Protein AF-A0A0K8PZY9-F1 (afdb_monomer)

Radius of gyration: 30.55 Å; Cα contacts (8 Å, |Δi|>4): 32; chains: 1; bounding box: 56×66×66 Å

pLDDT: mean 89.59, std 11.14, range [45.78, 97.62]

Solvent-accessible surface area (backbone atoms only — not comparable to full-atom values): 7526 Å² total; per-residue (Å²): 130,62,70,68,59,56,51,51,53,52,51,53,52,51,50,53,52,50,52,50,51,52,53,52,52,51,49,52,53,48,53,55,46,71,69,32,65,68,57,47,51,51,53,51,49,52,51,53,52,50,52,51,47,53,52,51,49,53,52,47,67,68,31,66,70,52,44,52,52,51,49,53,50,50,52,52,50,52,53,49,52,52,50,51,52,54,48,49,53,51,52,52,51,47,30,71,77,68,69,52,50,66,46,70,46,100,85,70,49,81,40,78,59,82,90,81,88,78,91,76,81,83,86,78,79,74,87,129

Secondary structure (DSSP, 8-state):
--HHHHHHHHHHHHHHHHHHHHHHHHHHHHHHHHH-HHHHHHHHHHHHHHHHHHHHHHHHHH-HHHHHHHHHHHHHHHHHHHHHHHHHHHHHHHHHHH---EEE-TTS-EEE----------TT----

Structure (mmCIF, N/CA/C/O backbone):
data_AF-A0A0K8PZY9-F1
#
_entry.id   AF-A0A0K8PZY9-F1
#
loop_
_atom_site.group_PDB
_atom_site.id
_atom_site.type_symbol
_atom_site.label_atom_id
_atom_site.label_alt_id
_atom_site.label_comp_id
_atom_site.label_asym_id
_atom_site.label_entity_id
_atom_site.label_seq_id
_atom_site.pdbx_PDB_ins_code
_atom_site.Cartn_x
_atom_site.Cartn_y
_atom_site.Cartn_z
_atom_site.occupancy
_atom_site.B_iso_or_equiv
_atom_site.auth_seq_id
_atom_site.auth_comp_id
_atom_site.auth_asym_id
_atom_site.auth_atom_id
_atom_site.pdbx_PDB_model_num
ATOM 1 N N . MET A 1 1 ? 7.486 42.713 -31.607 1.00 55.56 1 MET A N 1
ATOM 2 C CA . MET A 1 1 ? 7.198 41.446 -30.904 1.00 55.56 1 MET A CA 1
ATOM 3 C C . MET A 1 1 ? 7.932 41.495 -29.582 1.00 55.56 1 MET A C 1
ATOM 5 O O . MET A 1 1 ? 9.082 41.918 -29.587 1.00 55.56 1 MET A O 1
ATOM 9 N N . ASP A 1 2 ? 7.255 41.178 -28.481 1.00 73.56 2 ASP A N 1
ATOM 10 C CA . ASP A 1 2 ? 7.821 41.275 -27.133 1.00 73.56 2 ASP A CA 1
ATOM 11 C C . ASP A 1 2 ? 8.970 40.262 -26.959 1.00 73.56 2 ASP A C 1
ATOM 13 O O . ASP A 1 2 ? 8.864 39.112 -27.399 1.00 73.56 2 ASP A O 1
ATOM 17 N N . SER A 1 3 ? 10.096 40.687 -26.382 1.00 79.12 3 SER A N 1
ATOM 18 C CA . SER A 1 3 ? 11.314 39.864 -26.272 1.00 79.12 3 SER A CA 1
ATOM 19 C C . SER A 1 3 ? 11.088 38.622 -25.404 1.00 79.12 3 SER A C 1
ATOM 21 O O . SER A 1 3 ? 11.673 37.567 -25.653 1.00 79.12 3 SER A O 1
ATOM 23 N N . SER A 1 4 ? 10.164 38.730 -24.448 1.00 81.62 4 SER A N 1
ATOM 24 C CA . SER A 1 4 ? 9.668 37.646 -23.599 1.00 81.62 4 SER A CA 1
ATOM 25 C C . SER A 1 4 ? 8.973 36.541 -24.410 1.00 81.62 4 SER A C 1
ATOM 27 O O . SER A 1 4 ? 9.221 35.353 -24.198 1.00 81.62 4 SER A O 1
ATOM 29 N N . GLN A 1 5 ? 8.158 36.917 -25.399 1.00 86.00 5 GLN A N 1
ATOM 30 C CA . GLN A 1 5 ? 7.413 35.991 -26.248 1.00 86.00 5 GLN A CA 1
ATOM 31 C C . GLN A 1 5 ? 8.339 35.240 -27.214 1.00 86.00 5 GLN A C 1
ATOM 33 O O . GLN A 1 5 ? 8.186 34.033 -27.402 1.00 86.00 5 GLN A O 1
ATOM 38 N N . ALA A 1 6 ? 9.335 35.926 -27.781 1.00 88.81 6 ALA A N 1
ATOM 39 C CA . ALA A 1 6 ? 10.350 35.295 -28.626 1.00 88.81 6 ALA A CA 1
ATOM 40 C C . ALA A 1 6 ? 11.227 34.307 -27.831 1.00 88.81 6 ALA A C 1
ATOM 42 O O . ALA A 1 6 ? 11.527 33.212 -28.311 1.00 88.81 6 ALA A O 1
ATOM 43 N N . ALA A 1 7 ? 11.588 34.657 -26.590 1.00 89.88 7 ALA A N 1
ATOM 44 C CA . ALA A 1 7 ? 12.310 33.759 -25.692 1.00 89.88 7 ALA A CA 1
ATOM 45 C C . ALA A 1 7 ? 11.482 32.510 -25.343 1.00 89.88 7 ALA A C 1
ATOM 47 O O . ALA A 1 7 ? 11.990 31.394 -25.440 1.00 89.88 7 ALA A O 1
ATOM 48 N N . ALA A 1 8 ? 10.195 32.676 -25.019 1.00 90.50 8 ALA A N 1
ATOM 49 C CA . ALA A 1 8 ? 9.299 31.558 -24.727 1.00 90.50 8 ALA A CA 1
ATOM 50 C C . ALA A 1 8 ? 9.147 30.598 -25.920 1.00 90.50 8 ALA A C 1
ATOM 52 O O . ALA A 1 8 ? 9.216 29.383 -25.746 1.00 90.50 8 ALA A O 1
ATOM 53 N N . GLN A 1 9 ? 9.001 31.123 -27.141 1.00 91.94 9 GLN A N 1
ATOM 54 C CA . GLN A 1 9 ? 8.908 30.300 -28.353 1.00 91.94 9 GLN A CA 1
ATOM 55 C C . GLN A 1 9 ? 10.185 29.494 -28.614 1.00 91.94 9 GLN A C 1
ATOM 57 O O . GLN A 1 9 ? 10.104 28.319 -28.969 1.00 91.94 9 GLN A O 1
ATOM 62 N N . ARG A 1 10 ? 11.361 30.092 -28.386 1.00 93.31 10 ARG A N 1
ATOM 63 C CA . ARG A 1 10 ? 12.646 29.392 -28.505 1.00 93.31 10 ARG A CA 1
ATOM 64 C C . ARG A 1 10 ? 12.761 28.245 -27.500 1.00 93.31 10 ARG A C 1
ATOM 66 O O . ARG A 1 10 ? 13.123 27.139 -27.888 1.00 93.31 10 ARG A O 1
ATOM 73 N N . VAL A 1 11 ? 12.412 28.494 -26.238 1.00 94.75 11 VAL A N 1
ATOM 74 C CA . VAL A 1 11 ? 12.455 27.467 -25.184 1.00 94.75 11 VAL A CA 1
ATOM 75 C C . VAL A 1 11 ? 11.454 26.343 -25.464 1.00 94.75 11 VAL A C 1
ATOM 77 O O . VAL A 1 11 ? 11.780 25.177 -25.270 1.00 94.75 11 VAL A O 1
ATOM 80 N N . LEU A 1 12 ? 10.256 26.655 -25.968 1.00 95.38 12 LEU A N 1
ATOM 81 C CA . LEU A 1 12 ? 9.275 25.634 -26.355 1.00 95.38 12 LEU A CA 1
ATOM 82 C C . LEU A 1 12 ? 9.781 24.734 -27.490 1.00 95.38 12 LEU A C 1
ATOM 84 O O . LEU A 1 12 ? 9.562 23.523 -27.445 1.00 95.38 12 LEU A O 1
ATOM 88 N N . ALA A 1 13 ? 10.476 25.301 -28.478 1.00 94.38 13 ALA A N 1
ATOM 89 C CA . ALA A 1 13 ? 11.091 24.524 -29.552 1.00 94.38 13 ALA A CA 1
ATOM 90 C C . ALA A 1 13 ? 12.205 23.604 -29.021 1.00 94.38 13 ALA A C 1
ATOM 92 O O . ALA A 1 13 ? 12.246 22.423 -29.362 1.00 94.38 13 ALA A O 1
ATOM 93 N N . GLU A 1 14 ? 13.050 24.117 -28.127 1.00 95.50 14 GLU A N 1
ATOM 94 C CA . GLU A 1 14 ? 14.120 23.341 -27.494 1.00 95.50 14 GLU A CA 1
ATOM 95 C C . GLU A 1 14 ? 13.565 22.212 -26.611 1.00 95.50 14 GLU A C 1
ATOM 97 O O . GLU A 1 14 ? 14.038 21.079 -26.679 1.00 95.50 14 GLU A O 1
ATOM 102 N N . LEU A 1 15 ? 12.493 22.465 -25.852 1.00 95.56 15 LEU A N 1
ATOM 103 C CA . LEU A 1 15 ? 11.796 21.430 -25.084 1.00 95.56 15 LEU A CA 1
ATOM 104 C C . LEU A 1 15 ? 11.214 20.336 -25.983 1.00 95.56 15 LEU A C 1
ATOM 106 O O . LEU A 1 15 ? 11.290 19.156 -25.636 1.00 95.56 15 LEU A O 1
ATOM 110 N N . ALA A 1 16 ? 10.628 20.698 -27.126 1.00 96.06 16 ALA A N 1
ATOM 111 C CA . ALA A 1 16 ? 10.112 19.720 -28.080 1.00 96.06 16 ALA A CA 1
ATOM 112 C C . ALA A 1 16 ? 11.238 18.831 -28.635 1.00 96.06 16 ALA A C 1
ATOM 114 O O . ALA A 1 16 ? 11.086 17.609 -28.690 1.00 96.06 16 ALA A O 1
ATOM 115 N N . GLU A 1 17 ? 12.384 19.425 -28.970 1.00 96.62 17 GLU A N 1
ATOM 116 C CA . GLU A 1 17 ? 13.562 18.702 -29.451 1.00 96.62 17 GLU A CA 1
ATOM 117 C C . GLU A 1 17 ? 14.150 17.776 -28.375 1.00 96.62 17 GLU A C 1
ATOM 119 O O . GLU A 1 17 ? 14.413 16.600 -28.635 1.00 96.62 17 GLU A O 1
ATOM 124 N N . VAL A 1 18 ? 14.307 18.266 -27.143 1.00 97.56 18 VAL A N 1
ATOM 125 C CA . VAL A 1 18 ? 14.799 17.457 -26.019 1.00 97.56 18 VAL A CA 1
ATOM 126 C C . VAL A 1 18 ? 13.847 16.298 -25.726 1.00 97.56 18 VAL A C 1
ATOM 128 O O . VAL A 1 18 ? 14.300 15.172 -25.531 1.00 97.56 18 VAL A O 1
ATOM 131 N N . ASN A 1 19 ? 12.532 16.521 -25.762 1.00 97.12 19 ASN A N 1
ATOM 132 C CA . ASN A 1 19 ? 11.551 15.452 -25.576 1.00 97.12 19 ASN A CA 1
ATOM 133 C C . ASN A 1 19 ? 11.628 14.382 -26.676 1.00 97.12 19 ASN A C 1
ATOM 135 O O . ASN A 1 19 ? 11.503 13.191 -26.376 1.00 97.12 19 ASN A O 1
ATOM 139 N N . ALA A 1 20 ? 11.871 14.778 -27.929 1.00 97.38 20 ALA A N 1
ATOM 140 C CA . ALA A 1 20 ? 12.101 13.834 -29.020 1.00 97.38 20 ALA A CA 1
ATOM 141 C C . ALA A 1 20 ? 13.364 12.992 -28.767 1.00 97.38 20 ALA A C 1
ATOM 143 O O . ALA A 1 20 ? 13.291 11.763 -28.789 1.00 97.38 20 ALA A O 1
ATOM 144 N N . LYS A 1 21 ? 14.479 13.633 -28.392 1.00 97.31 21 LYS A N 1
ATOM 145 C CA . LYS A 1 21 ? 15.737 12.946 -28.049 1.00 97.31 21 LYS A CA 1
ATOM 146 C C . LYS A 1 21 ? 15.588 12.003 -26.855 1.00 97.31 21 LYS A C 1
ATOM 148 O O . LYS A 1 21 ? 16.119 10.898 -26.879 1.00 97.31 21 LYS A O 1
ATOM 153 N N . ILE A 1 22 ? 14.831 12.389 -25.825 1.00 97.50 22 ILE A N 1
ATOM 154 C CA . ILE A 1 22 ? 14.523 11.509 -24.683 1.00 97.50 22 ILE A CA 1
ATOM 155 C C . ILE A 1 22 ? 13.768 10.266 -25.155 1.00 97.50 22 ILE A C 1
ATOM 157 O O . ILE A 1 22 ? 14.063 9.158 -24.705 1.00 97.50 22 ILE A O 1
ATOM 161 N N . LYS A 1 23 ? 12.783 10.429 -26.045 1.00 97.62 23 LYS A N 1
ATOM 162 C CA . LYS A 1 23 ? 12.012 9.303 -26.580 1.00 97.62 23 LYS A CA 1
ATOM 163 C C . LYS A 1 23 ? 12.904 8.345 -27.373 1.00 97.62 23 LYS A C 1
ATOM 165 O O . LYS A 1 23 ? 12.805 7.138 -27.169 1.00 97.62 23 LYS A O 1
ATOM 170 N N . GLU A 1 24 ? 13.786 8.872 -28.215 1.00 97.44 24 GLU A N 1
ATOM 171 C CA . GLU A 1 24 ? 14.759 8.078 -28.974 1.00 97.44 24 GLU A CA 1
ATOM 172 C C . GLU A 1 24 ? 15.740 7.346 -28.055 1.00 97.44 24 GLU A C 1
ATOM 174 O O . GLU A 1 24 ? 15.895 6.133 -28.166 1.00 97.44 24 GLU A O 1
ATOM 179 N N . ALA A 1 25 ? 16.332 8.046 -27.084 1.00 96.75 25 ALA A N 1
ATOM 180 C CA . ALA A 1 25 ? 17.261 7.452 -26.127 1.00 96.75 25 ALA A CA 1
ATOM 181 C C . ALA A 1 25 ? 16.606 6.334 -25.300 1.00 96.75 25 ALA A C 1
ATOM 183 O O . ALA A 1 25 ? 17.228 5.304 -25.044 1.00 96.75 25 ALA A O 1
ATOM 184 N N . ARG A 1 26 ? 15.331 6.497 -24.917 1.00 96.81 26 ARG A N 1
ATOM 185 C CA . ARG A 1 26 ? 14.556 5.440 -24.248 1.00 96.81 26 ARG A CA 1
ATOM 186 C C . ARG A 1 26 ? 14.367 4.217 -25.137 1.00 96.81 26 ARG A C 1
ATOM 188 O O . ARG A 1 26 ? 14.476 3.103 -24.634 1.00 96.81 26 ARG A O 1
ATOM 195 N N . GLN A 1 27 ? 14.080 4.416 -26.423 1.00 96.06 27 GLN A N 1
ATOM 196 C CA . GLN A 1 27 ? 13.934 3.306 -27.360 1.00 96.06 27 GLN A CA 1
ATOM 197 C C . GLN A 1 27 ? 15.265 2.574 -27.547 1.00 96.06 27 GLN A C 1
ATOM 199 O O . GLN A 1 27 ? 15.301 1.363 -27.387 1.00 96.06 27 GLN A O 1
ATOM 204 N N . MET A 1 28 ? 16.368 3.298 -27.754 1.00 95.44 28 MET A N 1
ATOM 205 C CA . MET A 1 28 ? 17.697 2.685 -27.867 1.00 95.44 28 MET A CA 1
ATOM 206 C C . MET A 1 28 ? 18.074 1.900 -26.607 1.00 95.44 28 MET A C 1
ATOM 208 O O . MET A 1 28 ? 18.550 0.774 -26.701 1.00 95.44 28 MET A O 1
ATOM 212 N N . ALA A 1 29 ? 17.835 2.464 -25.419 1.00 92.62 29 ALA A N 1
ATOM 213 C CA . ALA A 1 29 ? 18.096 1.771 -24.160 1.00 92.62 29 ALA A CA 1
ATOM 214 C C . ALA A 1 29 ? 17.265 0.485 -24.031 1.00 92.62 29 ALA A C 1
ATOM 216 O O . ALA A 1 29 ? 17.770 -0.532 -23.556 1.00 92.62 29 ALA A O 1
ATOM 217 N N . LYS A 1 30 ? 16.004 0.520 -24.480 1.00 92.44 30 LYS A N 1
ATOM 218 C CA . LYS A 1 30 ? 15.141 -0.659 -24.534 1.00 92.44 30 LYS A CA 1
ATOM 219 C C . LYS A 1 30 ? 15.698 -1.709 -25.498 1.00 92.44 30 LYS A C 1
ATOM 221 O O . LYS A 1 30 ? 15.807 -2.863 -25.104 1.00 92.44 30 LYS A O 1
ATOM 226 N N . ASP A 1 31 ? 16.095 -1.312 -26.702 1.00 92.94 31 ASP A N 1
ATOM 227 C CA . ASP A 1 31 ? 16.633 -2.226 -27.714 1.00 92.94 31 ASP A CA 1
ATOM 228 C C . ASP A 1 31 ? 17.931 -2.895 -27.230 1.00 92.94 31 ASP A C 1
ATOM 230 O O . ASP A 1 31 ? 18.106 -4.102 -27.386 1.00 92.94 31 ASP A O 1
ATOM 234 N N . VAL A 1 32 ? 18.818 -2.136 -26.573 1.00 93.25 32 VAL A N 1
ATOM 235 C CA . VAL A 1 32 ? 20.046 -2.667 -25.955 1.00 93.25 32 VAL A CA 1
ATOM 236 C C . VAL A 1 32 ? 19.720 -3.672 -24.852 1.00 93.25 32 VAL A C 1
ATOM 238 O O . VAL A 1 32 ? 20.341 -4.731 -24.781 1.00 93.25 32 VAL A O 1
ATOM 241 N N . ALA A 1 33 ? 18.737 -3.371 -24.002 1.00 88.50 33 ALA A N 1
ATOM 242 C CA . ALA A 1 33 ? 18.308 -4.293 -22.958 1.00 88.50 33 ALA A CA 1
ATOM 243 C C . ALA A 1 33 ? 17.687 -5.573 -23.547 1.00 88.50 33 ALA A C 1
ATOM 245 O O . ALA A 1 33 ? 17.961 -6.665 -23.063 1.00 88.50 33 ALA A O 1
ATOM 246 N N . GLU A 1 34 ? 16.891 -5.467 -24.614 1.00 87.38 34 GLU A N 1
ATOM 247 C CA . GLU A 1 34 ? 16.282 -6.620 -25.293 1.00 87.38 34 GLU A CA 1
ATOM 248 C C . GLU A 1 34 ? 17.302 -7.498 -26.032 1.00 87.38 34 GLU A C 1
ATOM 250 O O . GLU A 1 34 ? 17.048 -8.680 -26.243 1.00 87.38 34 GLU A O 1
ATOM 255 N N . GLN A 1 35 ? 18.466 -6.966 -26.397 1.00 90.19 35 GLN A N 1
ATOM 256 C CA . GLN A 1 35 ? 19.561 -7.752 -26.975 1.00 90.19 35 GLN A CA 1
ATOM 257 C C . GLN A 1 35 ? 20.457 -8.407 -25.917 1.00 90.19 35 GLN A C 1
ATOM 259 O O . GLN A 1 35 ? 21.293 -9.241 -26.254 1.00 90.19 35 GLN A O 1
ATOM 264 N N . ASN A 1 36 ? 20.306 -8.038 -24.644 1.00 93.94 36 ASN A N 1
ATOM 265 C CA . ASN A 1 36 ? 21.066 -8.628 -23.555 1.00 93.94 36 ASN A CA 1
ATOM 266 C C . ASN A 1 36 ? 20.393 -9.931 -23.085 1.00 93.94 36 ASN A C 1
ATOM 268 O O . ASN A 1 36 ? 19.299 -9.920 -22.512 1.00 93.94 36 ASN A O 1
ATOM 272 N N . ASP A 1 37 ? 21.064 -11.058 -23.321 1.00 91.75 37 ASP A N 1
ATOM 273 C CA . ASP A 1 37 ? 20.536 -12.388 -23.004 1.00 91.75 37 ASP A CA 1
ATOM 274 C C . ASP A 1 37 ? 20.308 -12.598 -21.497 1.00 91.75 37 ASP A C 1
ATOM 276 O O . ASP A 1 37 ? 19.307 -13.202 -21.110 1.00 91.75 37 ASP A O 1
ATOM 280 N N . GLU A 1 38 ? 21.173 -12.053 -20.634 1.00 92.38 38 GLU A N 1
ATOM 281 C CA . GLU A 1 38 ? 21.020 -12.144 -19.173 1.00 92.3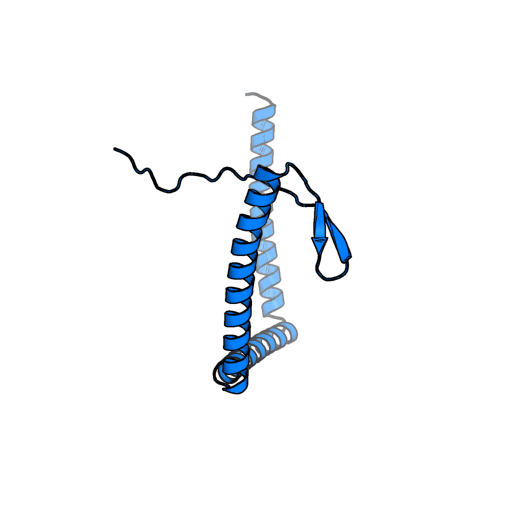8 38 GLU A CA 1
ATOM 282 C C . GLU A 1 38 ? 19.784 -11.374 -18.690 1.00 92.38 38 GLU A C 1
ATOM 284 O O . GLU A 1 38 ? 18.998 -11.876 -17.885 1.00 92.38 38 GLU A O 1
ATOM 289 N N . TRP A 1 39 ? 19.565 -10.171 -19.226 1.00 89.88 39 TRP A N 1
ATOM 290 C CA . TRP A 1 39 ? 18.388 -9.358 -18.939 1.00 89.88 39 TRP A CA 1
ATOM 291 C C . TRP A 1 39 ? 17.105 -10.052 -19.396 1.00 89.88 39 TRP A C 1
ATOM 293 O O . TRP A 1 39 ? 16.118 -10.087 -18.656 1.00 89.88 39 TRP A O 1
ATOM 303 N N . ARG A 1 40 ? 17.109 -10.639 -20.597 1.00 89.81 40 ARG A N 1
ATOM 304 C CA . ARG A 1 40 ? 15.970 -11.411 -21.103 1.00 89.81 40 ARG A CA 1
ATOM 305 C C . ARG A 1 40 ? 15.676 -12.633 -20.242 1.00 89.81 40 ARG A C 1
ATOM 307 O O . ARG A 1 40 ? 14.516 -12.836 -19.887 1.00 89.81 40 ARG A O 1
ATOM 314 N N . ALA A 1 41 ? 16.700 -13.399 -19.873 1.00 93.38 41 ALA A N 1
ATOM 315 C CA . ALA A 1 41 ? 16.551 -14.557 -18.999 1.00 93.38 41 ALA A CA 1
ATOM 316 C C . ALA A 1 41 ? 15.961 -14.156 -17.636 1.00 93.38 41 ALA A C 1
ATOM 318 O O . ALA A 1 41 ? 14.994 -14.765 -17.182 1.00 93.38 41 ALA A O 1
ATOM 319 N N . ALA A 1 42 ? 16.456 -13.070 -17.034 1.00 93.50 42 ALA A N 1
ATOM 320 C CA . ALA A 1 42 ? 15.913 -12.542 -15.785 1.00 93.50 42 ALA A CA 1
ATOM 321 C C . ALA A 1 42 ? 14.444 -12.093 -15.922 1.00 93.50 42 ALA A C 1
ATOM 323 O O . ALA A 1 42 ? 13.628 -12.347 -15.036 1.00 93.50 42 ALA A O 1
ATOM 324 N N . GLN A 1 43 ? 14.069 -11.453 -17.036 1.00 92.44 43 GLN A N 1
ATOM 325 C CA . GLN A 1 43 ? 12.676 -11.068 -17.299 1.00 92.44 43 GLN A CA 1
ATOM 326 C C . GLN A 1 43 ? 11.750 -12.281 -17.445 1.00 92.44 43 GLN A C 1
ATOM 328 O O . GLN A 1 43 ? 10.624 -12.261 -16.943 1.00 92.44 43 GLN A O 1
ATOM 333 N N . GLU A 1 44 ? 12.200 -13.340 -18.115 1.00 93.81 44 GLU A N 1
ATOM 334 C CA . GLU A 1 44 ? 11.440 -14.588 -18.214 1.00 93.81 44 GLU A CA 1
ATOM 335 C C . GLU A 1 44 ? 11.312 -15.287 -16.857 1.00 93.81 44 GLU A C 1
ATOM 337 O O . GLU A 1 44 ? 10.218 -15.732 -16.502 1.00 93.81 44 GLU A O 1
ATOM 342 N N . GLU A 1 45 ? 12.371 -15.296 -16.047 1.00 95.81 45 GLU A N 1
ATOM 343 C CA . GLU A 1 45 ? 12.327 -15.835 -14.688 1.00 95.81 45 GLU A CA 1
ATOM 344 C C . GLU A 1 45 ? 11.337 -15.065 -13.801 1.00 95.81 45 GLU A C 1
ATOM 346 O O . GLU A 1 45 ? 10.512 -15.675 -13.118 1.00 95.81 45 GLU A O 1
ATOM 351 N N . ILE A 1 46 ? 11.332 -13.729 -13.863 1.00 95.38 46 ILE A N 1
ATOM 352 C CA . ILE A 1 46 ? 10.364 -12.891 -13.140 1.00 95.38 46 ILE A CA 1
ATOM 353 C C . ILE A 1 46 ? 8.930 -13.219 -13.562 1.00 95.38 46 ILE A C 1
ATOM 355 O O . ILE A 1 46 ? 8.048 -13.326 -12.702 1.00 95.38 46 ILE A O 1
ATOM 359 N N . LYS A 1 47 ? 8.674 -13.400 -14.864 1.00 95.94 47 LYS A N 1
ATOM 360 C CA . LYS A 1 47 ? 7.345 -13.791 -15.360 1.00 95.94 47 LYS A CA 1
ATOM 361 C C . LYS A 1 47 ? 6.939 -15.154 -14.805 1.00 95.94 47 LYS A C 1
ATOM 363 O O . LYS A 1 47 ? 5.869 -15.264 -14.209 1.00 95.94 47 LYS A O 1
ATOM 368 N N . ALA A 1 48 ? 7.819 -16.150 -14.892 1.00 96.19 48 A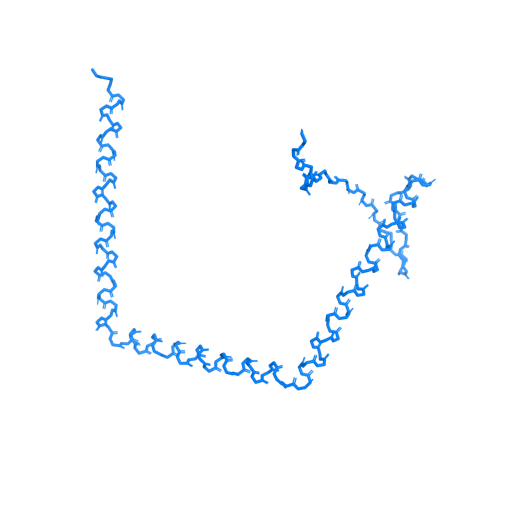LA A N 1
ATOM 369 C CA . ALA A 1 48 ? 7.561 -17.491 -14.376 1.00 96.19 48 ALA A CA 1
ATOM 370 C C . ALA A 1 48 ? 7.322 -17.500 -12.854 1.00 96.19 48 ALA A C 1
ATOM 372 O O . ALA A 1 48 ? 6.409 -18.166 -12.364 1.00 96.19 48 ALA A O 1
ATOM 373 N N . LEU A 1 49 ? 8.106 -16.741 -12.083 1.00 96.81 49 LEU A N 1
ATOM 374 C CA . LEU A 1 49 ? 7.911 -16.585 -10.639 1.00 96.81 49 LEU A CA 1
ATOM 375 C C . LEU A 1 49 ? 6.594 -15.873 -10.316 1.00 96.81 49 LEU A C 1
ATOM 377 O O . LEU A 1 49 ? 5.908 -16.251 -9.366 1.00 96.81 49 LEU A O 1
ATOM 381 N N . THR A 1 50 ? 6.210 -14.879 -11.115 1.00 96.81 50 THR A N 1
ATOM 382 C CA . THR A 1 50 ? 4.931 -14.173 -10.968 1.00 96.81 50 THR A CA 1
ATOM 383 C C . THR A 1 50 ? 3.749 -15.108 -11.214 1.00 96.81 50 THR A C 1
ATOM 385 O O . THR A 1 50 ? 2.804 -15.124 -10.424 1.00 96.81 50 THR A O 1
ATOM 388 N N . GLU A 1 51 ? 3.818 -15.940 -12.252 1.00 96.81 51 GLU A N 1
ATOM 389 C CA . GLU A 1 51 ? 2.808 -16.961 -12.541 1.00 96.81 51 GLU A CA 1
ATOM 390 C C . GLU A 1 51 ? 2.724 -18.004 -11.422 1.00 96.81 51 GLU A C 1
ATOM 392 O O . GLU A 1 51 ? 1.637 -18.270 -10.904 1.00 96.81 51 GLU A O 1
ATOM 397 N N . LYS A 1 52 ? 3.870 -18.528 -10.964 1.00 96.31 52 LYS A N 1
ATOM 398 C CA . LYS A 1 52 ? 3.937 -19.446 -9.815 1.00 96.31 52 LYS A CA 1
ATOM 399 C C . LYS A 1 52 ? 3.319 -18.828 -8.564 1.00 96.31 52 LYS A C 1
ATOM 401 O O . LYS A 1 52 ? 2.527 -19.483 -7.890 1.00 96.31 52 LYS A O 1
ATOM 406 N N . ARG A 1 53 ? 3.622 -17.559 -8.270 1.00 96.62 53 ARG A N 1
ATOM 407 C CA . ARG A 1 53 ? 3.023 -16.817 -7.153 1.00 96.62 53 ARG A CA 1
ATOM 408 C C . ARG A 1 53 ? 1.510 -16.697 -7.308 1.00 96.62 53 ARG A C 1
ATOM 410 O O . ARG A 1 53 ? 0.798 -16.857 -6.322 1.00 96.62 53 ARG A O 1
ATOM 417 N N . ALA A 1 54 ? 1.011 -16.415 -8.509 1.00 96.94 54 ALA A N 1
ATOM 418 C CA . ALA A 1 54 ? -0.423 -16.308 -8.760 1.00 96.94 54 ALA A CA 1
ATOM 419 C C . ALA A 1 54 ? -1.141 -17.646 -8.530 1.00 96.94 54 ALA A C 1
ATOM 421 O O . ALA A 1 54 ? -2.202 -17.672 -7.909 1.00 96.94 54 ALA A O 1
ATOM 422 N N . VAL A 1 55 ? -0.548 -18.759 -8.970 1.00 96.38 55 VAL A N 1
ATOM 423 C CA . VAL A 1 55 ? -1.073 -20.108 -8.708 1.00 96.38 55 VAL A CA 1
ATOM 424 C C . VAL A 1 55 ? -1.034 -20.427 -7.214 1.00 96.38 55 VAL A C 1
ATOM 426 O O . VAL A 1 55 ? -2.054 -20.821 -6.657 1.00 96.38 55 VAL A O 1
ATOM 429 N N . ALA A 1 56 ? 0.097 -20.196 -6.545 1.00 95.69 56 ALA A N 1
ATOM 430 C CA . ALA A 1 56 ? 0.235 -20.422 -5.106 1.00 95.69 56 ALA A CA 1
ATOM 431 C C . ALA A 1 56 ? -0.770 -19.593 -4.295 1.00 95.69 56 ALA A C 1
ATOM 433 O O . ALA A 1 56 ? -1.376 -20.104 -3.360 1.00 95.69 56 ALA A O 1
ATOM 434 N N . LYS A 1 57 ? -1.003 -18.337 -4.692 1.00 95.06 57 LYS A N 1
ATOM 435 C CA . LYS A 1 57 ? -2.020 -17.478 -4.084 1.00 95.06 57 LYS A CA 1
ATOM 436 C C . LYS A 1 57 ? -3.425 -18.060 -4.253 1.00 95.06 57 LYS A C 1
ATOM 438 O O . LYS A 1 57 ? -4.148 -18.125 -3.272 1.00 95.06 57 LYS A O 1
ATOM 443 N N . LYS A 1 58 ? -3.794 -18.527 -5.450 1.00 95.31 58 LYS A N 1
ATOM 444 C CA . LYS A 1 58 ? -5.100 -19.173 -5.677 1.00 95.31 58 LYS A CA 1
ATOM 445 C C . LYS A 1 58 ? -5.272 -20.445 -4.850 1.00 95.31 58 LYS A C 1
ATOM 447 O O . LYS A 1 58 ? -6.358 -20.698 -4.348 1.00 95.31 58 LYS A O 1
ATOM 452 N N . LEU A 1 59 ? -4.211 -21.243 -4.715 1.00 94.94 59 LEU A N 1
ATOM 453 C CA . LEU A 1 59 ? -4.227 -22.438 -3.871 1.00 94.94 59 LEU A CA 1
ATOM 454 C C . LEU A 1 59 ? -4.399 -22.073 -2.396 1.00 94.94 59 LEU A C 1
ATOM 456 O O . LEU A 1 59 ? -5.210 -22.691 -1.721 1.00 94.94 59 LEU A O 1
ATOM 460 N N . LEU A 1 60 ? -3.695 -21.041 -1.923 1.00 94.50 60 LEU A N 1
ATOM 461 C CA . LEU A 1 60 ? -3.856 -20.515 -0.570 1.00 94.50 60 LEU A CA 1
ATOM 462 C C . LEU A 1 60 ? -5.274 -19.976 -0.338 1.00 94.50 60 LEU A C 1
ATOM 464 O O . LEU A 1 60 ? -5.874 -20.256 0.684 1.00 94.50 60 LEU A O 1
ATOM 468 N N . GLU A 1 61 ? -5.847 -19.247 -1.293 1.00 92.56 61 GLU A N 1
ATOM 469 C CA . GLU A 1 61 ? -7.226 -18.743 -1.207 1.00 92.56 61 G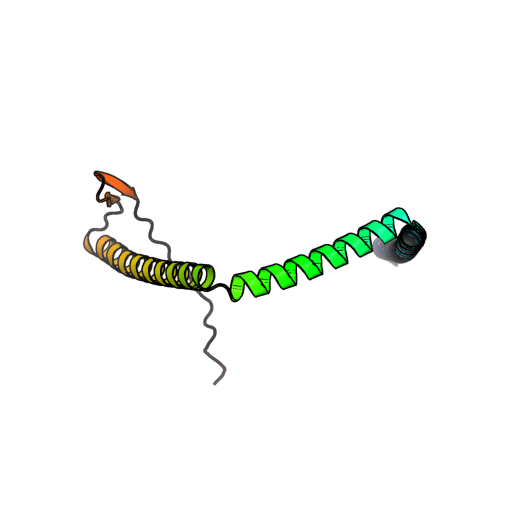LU A CA 1
ATOM 470 C C . GLU A 1 61 ? -8.277 -19.866 -1.231 1.00 92.56 61 GLU A C 1
ATOM 472 O O . GLU A 1 61 ? -9.380 -19.692 -0.712 1.00 92.56 61 GLU A O 1
ATOM 477 N N . ALA A 1 62 ? -7.950 -21.021 -1.816 1.00 93.31 62 ALA A N 1
ATOM 478 C CA . ALA A 1 62 ? -8.784 -22.220 -1.793 1.00 93.31 62 ALA A CA 1
ATOM 479 C C . ALA A 1 62 ? -8.576 -23.082 -0.533 1.00 93.31 62 ALA A C 1
ATOM 481 O O . ALA A 1 62 ? -9.373 -23.988 -0.280 1.00 93.31 62 ALA A O 1
ATOM 482 N N . ASP A 1 63 ? -7.518 -22.824 0.237 1.00 96.62 63 ASP A N 1
ATOM 483 C CA . ASP A 1 63 ? -7.218 -23.539 1.468 1.00 96.62 63 ASP A CA 1
ATOM 484 C C . ASP A 1 63 ? -8.239 -23.194 2.561 1.00 96.62 63 ASP A C 1
ATOM 486 O O . ASP A 1 63 ? -8.573 -22.030 2.796 1.00 96.62 63 ASP A O 1
ATOM 490 N N . LYS A 1 64 ? -8.759 -24.226 3.231 1.00 94.38 64 LYS A N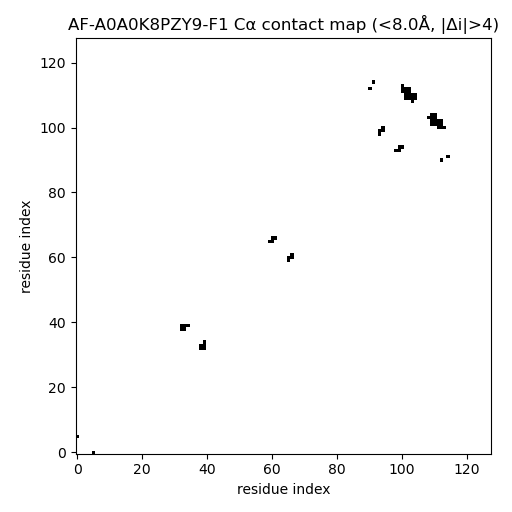 1
ATOM 491 C CA . LYS A 1 64 ? -9.833 -24.062 4.218 1.00 94.38 64 LYS A CA 1
ATOM 492 C C . LYS A 1 64 ? -9.363 -23.323 5.466 1.00 94.38 64 LYS A C 1
ATOM 494 O O . LYS A 1 64 ? -10.117 -22.504 5.986 1.00 94.38 64 LYS A O 1
ATOM 499 N N . ASP A 1 65 ? -8.144 -23.581 5.930 1.00 95.81 65 ASP A N 1
ATOM 500 C CA . ASP A 1 65 ? -7.617 -22.939 7.134 1.00 95.81 65 ASP A CA 1
ATOM 501 C C . ASP A 1 65 ? -7.374 -21.452 6.865 1.00 95.81 65 ASP A C 1
ATOM 503 O O . ASP A 1 65 ? -7.725 -20.597 7.685 1.00 95.81 65 ASP A O 1
ATOM 507 N N . TYR A 1 66 ? -6.866 -21.124 5.672 1.00 95.56 66 TYR A N 1
ATOM 508 C CA . TYR A 1 66 ? -6.753 -19.740 5.221 1.00 95.56 66 TYR A CA 1
ATOM 509 C C . TYR A 1 66 ? -8.117 -19.043 5.120 1.00 95.56 66 TYR A C 1
ATOM 511 O O . TYR A 1 66 ? -8.260 -17.917 5.599 1.00 95.56 66 TYR A O 1
ATOM 519 N N . GLN A 1 67 ? -9.133 -19.697 4.549 1.00 95.94 67 GLN A N 1
ATOM 520 C CA . GLN A 1 67 ? -10.488 -19.138 4.459 1.00 95.94 67 GLN A CA 1
ATOM 521 C C . GLN A 1 67 ? -11.092 -18.864 5.839 1.00 95.94 67 GLN A C 1
ATOM 523 O O . GLN A 1 67 ? -11.632 -17.781 6.061 1.00 95.94 67 GLN A O 1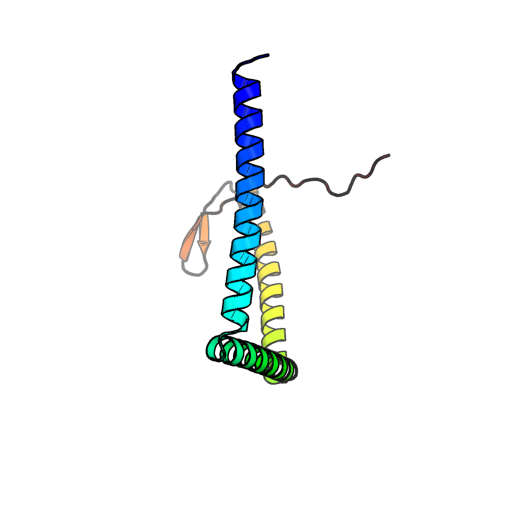
ATOM 528 N N . VAL A 1 68 ? -10.953 -19.801 6.782 1.00 96.81 68 VAL A N 1
ATOM 529 C CA . VAL A 1 68 ? -11.415 -19.624 8.167 1.00 96.81 68 VAL A CA 1
ATOM 530 C C . VAL A 1 68 ? -10.695 -18.449 8.826 1.00 96.81 68 VAL A C 1
ATOM 532 O O . VAL A 1 68 ? -11.341 -17.573 9.400 1.00 96.81 68 VAL A O 1
ATOM 535 N N . ALA A 1 69 ? -9.368 -18.375 8.706 1.00 95.62 69 ALA A N 1
ATOM 536 C CA . ALA A 1 69 ? -8.595 -17.263 9.252 1.00 95.62 69 ALA A CA 1
ATOM 537 C C . ALA A 1 69 ? -8.989 -15.914 8.624 1.00 95.62 69 ALA A C 1
ATOM 539 O O . ALA A 1 69 ? -9.115 -14.916 9.335 1.00 95.62 69 ALA A O 1
ATOM 540 N N . SER A 1 70 ? -9.216 -15.883 7.308 1.00 93.94 70 SER A N 1
ATOM 541 C CA . SER A 1 70 ? -9.637 -14.684 6.581 1.00 93.94 70 SER A CA 1
ATOM 542 C C . SER A 1 70 ? -11.032 -14.220 7.007 1.00 93.94 70 SER A C 1
ATOM 544 O O . SER A 1 70 ? -11.214 -13.033 7.271 1.00 93.94 70 SER A O 1
ATOM 546 N N . SER A 1 71 ? -11.991 -15.142 7.132 1.00 95.94 71 SER A N 1
ATOM 547 C CA . SER A 1 71 ? -13.347 -14.845 7.613 1.00 95.94 71 SER A CA 1
ATOM 548 C C . SER A 1 71 ? -13.317 -14.296 9.037 1.00 95.94 71 SER A C 1
ATOM 550 O O . SER A 1 71 ? -13.864 -13.230 9.305 1.00 95.94 71 SER A O 1
ATOM 552 N N . ASN A 1 72 ? -12.585 -14.957 9.939 1.00 97.19 72 ASN A N 1
ATOM 553 C CA . ASN A 1 72 ? -12.436 -14.503 11.322 1.00 97.19 72 ASN A CA 1
ATOM 554 C C . ASN A 1 72 ? -11.822 -13.096 11.396 1.00 97.19 72 ASN A C 1
ATOM 556 O O . ASN A 1 72 ? -12.236 -12.266 12.205 1.00 97.19 72 ASN A O 1
ATOM 560 N N . LEU A 1 73 ? -10.829 -12.802 10.551 1.00 96.00 73 LEU A N 1
ATOM 561 C CA . LEU A 1 73 ? -10.224 -11.474 10.480 1.00 96.00 73 LEU A CA 1
ATOM 562 C C . LEU A 1 73 ? -11.233 -10.414 10.019 1.00 96.00 73 LEU A C 1
ATOM 564 O O . LEU A 1 73 ? -11.234 -9.298 10.542 1.00 96.00 73 LEU A O 1
ATOM 568 N N . GLU A 1 74 ? -12.067 -10.742 9.037 1.00 96.75 74 GLU A N 1
ATOM 569 C CA . GLU A 1 74 ? -13.110 -9.854 8.535 1.00 96.75 74 GLU A CA 1
ATOM 570 C C . GLU A 1 74 ? -14.181 -9.588 9.600 1.00 96.75 74 GLU A C 1
ATOM 572 O O . GLU A 1 74 ? -14.486 -8.428 9.881 1.00 96.75 74 GLU A O 1
ATOM 577 N N . GLU A 1 75 ? -14.655 -10.624 10.291 1.00 97.56 75 GLU A N 1
ATOM 578 C CA . GLU A 1 75 ? -15.584 -10.495 11.418 1.00 97.56 75 GLU A CA 1
ATOM 579 C C . GLU A 1 75 ? -15.019 -9.612 12.538 1.00 97.56 75 GLU A C 1
ATOM 581 O O . GLU A 1 75 ? -15.700 -8.710 13.033 1.00 97.56 75 GLU A O 1
ATOM 586 N N . LEU A 1 76 ? -13.749 -9.805 12.908 1.00 97.44 76 LEU A N 1
ATOM 587 C CA . LEU A 1 76 ? -13.081 -8.971 13.909 1.00 97.44 76 LEU A CA 1
ATOM 588 C C . LEU A 1 76 ? -12.963 -7.510 13.460 1.00 97.44 76 LEU A C 1
ATOM 590 O O . LEU A 1 76 ? -13.100 -6.608 14.287 1.00 97.44 76 LE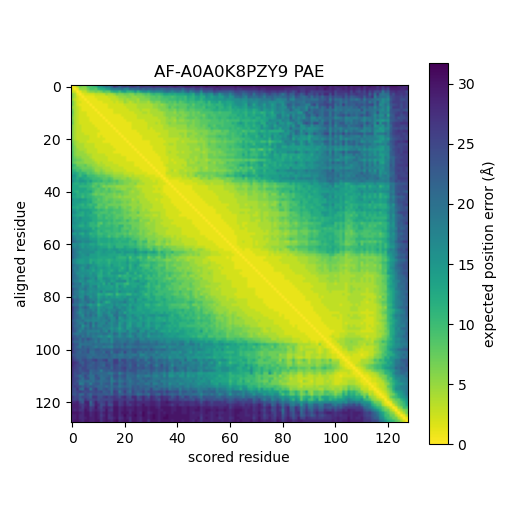U A O 1
ATOM 594 N N . ARG A 1 77 ? -12.742 -7.250 12.165 1.00 96.62 77 ARG A N 1
ATOM 595 C CA . ARG A 1 77 ? -12.723 -5.885 11.611 1.00 96.62 77 ARG A CA 1
ATOM 596 C C . ARG A 1 77 ? -14.099 -5.233 11.665 1.00 96.62 77 ARG A C 1
ATOM 598 O O . ARG A 1 77 ? -14.185 -4.073 12.065 1.00 96.62 77 ARG A O 1
ATOM 605 N N . TYR A 1 78 ? -15.153 -5.963 11.308 1.00 97.19 78 TYR A N 1
ATOM 606 C CA . TYR A 1 78 ? -16.526 -5.472 11.419 1.00 97.19 78 TYR A CA 1
ATOM 607 C C . TYR A 1 78 ? -16.892 -5.167 12.869 1.00 97.19 78 TYR A C 1
ATOM 609 O O . TYR A 1 78 ? -17.322 -4.055 13.166 1.00 97.19 78 TYR A O 1
ATOM 617 N N . LYS A 1 79 ? -16.623 -6.104 13.784 1.00 97.31 79 LYS A N 1
ATOM 618 C CA . LYS A 1 79 ? -16.860 -5.916 15.218 1.00 97.31 79 LYS A CA 1
ATOM 619 C C . LYS A 1 79 ? -16.079 -4.729 15.777 1.00 97.31 79 LYS A C 1
ATOM 621 O O . LYS A 1 79 ? -16.617 -3.958 16.561 1.00 97.31 79 LYS A O 1
ATOM 626 N N . LYS A 1 80 ? -14.818 -4.557 15.370 1.00 96.44 80 LYS A N 1
ATOM 627 C CA . LYS A 1 80 ? -14.013 -3.397 15.764 1.00 96.44 80 LYS A CA 1
ATOM 628 C C . LYS A 1 80 ? -14.667 -2.091 15.307 1.00 96.44 80 LYS A C 1
ATOM 630 O O . LYS A 1 80 ? -14.792 -1.184 16.119 1.00 96.44 80 LYS A O 1
ATOM 635 N N . LYS A 1 81 ? -15.083 -2.004 14.041 1.00 96.31 81 LYS A N 1
ATOM 636 C CA . LYS A 1 81 ? -15.708 -0.796 13.486 1.00 96.31 81 LYS A CA 1
ATOM 637 C C . LYS A 1 81 ? -17.007 -0.443 14.217 1.00 96.31 81 LYS A C 1
ATOM 639 O O . LYS A 1 81 ? -17.214 0.718 14.544 1.00 96.31 81 LYS A O 1
ATOM 644 N N . ASP A 1 82 ? -17.840 -1.442 14.494 1.00 96.69 82 ASP A N 1
ATOM 645 C CA . ASP A 1 82 ? -19.087 -1.272 15.247 1.00 96.69 82 ASP A CA 1
ATOM 646 C C . ASP A 1 82 ? -18.820 -0.755 16.672 1.00 96.69 82 ASP A C 1
ATOM 648 O O . ASP A 1 82 ? -19.399 0.238 17.105 1.00 96.69 82 ASP A O 1
ATOM 652 N N . LEU A 1 83 ? -17.845 -1.343 17.374 1.00 96.25 83 LEU A N 1
ATOM 653 C CA . LEU A 1 83 ? -17.434 -0.870 18.699 1.00 96.25 83 LEU A CA 1
ATOM 654 C C . LEU A 1 83 ? -16.849 0.549 18.669 1.00 96.25 83 LEU A C 1
ATOM 656 O O . LEU A 1 83 ? -17.102 1.323 19.589 1.00 96.25 83 LEU A O 1
ATOM 660 N N . GLU A 1 84 ? -16.075 0.904 17.641 1.00 93.19 84 GLU A N 1
ATOM 661 C CA . GLU A 1 84 ? -15.553 2.265 17.455 1.00 93.19 84 GLU A CA 1
ATOM 662 C C . GLU A 1 84 ? -16.685 3.276 17.219 1.00 93.19 84 GLU A C 1
ATOM 664 O O . GLU A 1 84 ? -1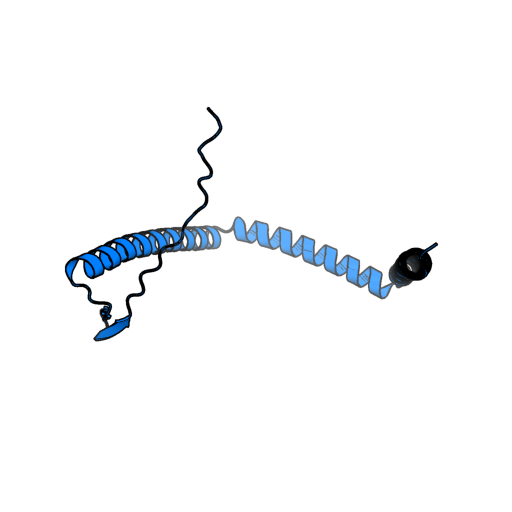6.640 4.381 17.759 1.00 93.19 84 GLU A O 1
ATOM 669 N N . GLU A 1 85 ? -17.721 2.899 16.470 1.00 94.44 85 GLU A N 1
ATOM 670 C CA . GLU A 1 85 ? -18.903 3.731 16.234 1.00 94.44 85 GLU A CA 1
ATOM 671 C C . GLU A 1 85 ? -19.731 3.918 17.513 1.00 94.44 85 GLU A C 1
ATOM 673 O O . GLU A 1 85 ? -20.048 5.049 17.888 1.00 94.44 85 GLU A O 1
ATOM 678 N N . ILE A 1 86 ? -20.006 2.832 18.240 1.00 95.12 86 ILE A N 1
ATOM 679 C CA . ILE A 1 86 ? -20.677 2.867 19.547 1.00 95.12 86 ILE A CA 1
ATOM 680 C C . ILE A 1 86 ? -19.893 3.749 20.525 1.00 95.12 86 ILE A C 1
ATOM 682 O O . ILE A 1 86 ? -20.463 4.636 21.164 1.00 95.12 86 ILE A O 1
ATOM 686 N N . MET A 1 87 ? -18.576 3.552 20.612 1.00 91.50 87 MET A N 1
ATOM 687 C CA . MET A 1 87 ? -17.704 4.366 21.455 1.00 91.50 87 MET A CA 1
ATOM 688 C C . MET A 1 87 ? -17.761 5.839 21.045 1.00 91.50 87 MET A C 1
ATOM 690 O O . MET A 1 87 ? -17.914 6.699 21.905 1.00 91.50 87 MET A O 1
ATOM 694 N N . SER A 1 88 ? -17.705 6.151 19.747 1.00 91.69 88 SER A N 1
ATOM 695 C CA . SER A 1 88 ? -17.820 7.529 19.262 1.00 91.69 88 SER A CA 1
ATOM 696 C C . SER A 1 88 ? -19.128 8.182 19.704 1.00 91.69 88 SER A C 1
ATOM 698 O O . SER A 1 88 ? -19.103 9.328 20.153 1.00 91.69 88 SER A O 1
ATOM 700 N N . HIS A 1 89 ? -20.259 7.476 19.616 1.00 92.38 89 HIS A N 1
ATOM 701 C CA . HIS A 1 89 ? -21.542 7.991 20.096 1.00 92.38 89 HIS A CA 1
ATOM 702 C C . HIS A 1 89 ? -21.501 8.286 21.597 1.00 92.38 89 HIS A C 1
ATOM 704 O O . HIS A 1 89 ? -21.883 9.377 22.017 1.00 92.38 89 HIS A O 1
ATOM 710 N N . HIS A 1 90 ? -20.976 7.360 22.403 1.00 92.88 90 HIS A N 1
ATOM 711 C CA . HIS A 1 90 ? -20.850 7.566 23.844 1.00 92.88 90 HIS A CA 1
ATOM 712 C C . HIS A 1 90 ? -19.915 8.722 24.206 1.00 92.88 90 HIS A C 1
ATOM 714 O O . HIS A 1 90 ? -20.243 9.489 25.104 1.00 92.88 90 HIS A O 1
ATOM 720 N N . LEU A 1 91 ? -18.788 8.884 23.509 1.00 90.81 91 LEU A N 1
ATOM 721 C CA . LEU A 1 91 ? -17.848 9.979 23.760 1.00 90.81 91 LEU A CA 1
ATOM 722 C C . LEU A 1 91 ? -18.442 11.344 23.406 1.00 90.81 91 LEU A C 1
ATOM 724 O O . LEU A 1 91 ? -18.219 12.312 24.130 1.00 90.81 91 LEU A O 1
ATOM 728 N N . VAL A 1 92 ? -19.216 11.423 22.321 1.00 90.88 92 VAL A N 1
ATOM 729 C CA . VAL A 1 92 ? -19.932 12.650 21.952 1.00 90.88 92 VAL A CA 1
ATOM 730 C C . VAL A 1 92 ? -20.990 12.991 22.999 1.00 90.88 92 VAL A C 1
ATOM 732 O O . VAL A 1 92 ? -21.037 14.137 23.440 1.00 90.88 92 VAL A O 1
ATOM 735 N N . SER A 1 93 ? -21.795 12.016 23.437 1.00 90.94 93 SER A N 1
ATOM 736 C CA . SER A 1 93 ? -22.793 12.233 24.492 1.00 90.94 93 SER A CA 1
ATOM 737 C C . SER A 1 93 ? -22.146 12.619 25.822 1.00 90.94 93 SER A C 1
ATOM 739 O O . SER A 1 93 ? -22.569 13.585 26.445 1.00 90.94 93 SER A O 1
ATOM 741 N N . TYR A 1 94 ? -21.070 11.932 26.222 1.00 89.62 94 TYR A N 1
ATOM 742 C CA . TYR A 1 94 ? -20.315 12.252 27.433 1.00 89.62 94 TYR A CA 1
ATOM 743 C C . TYR A 1 94 ? -19.825 13.698 27.418 1.00 89.62 94 TYR A C 1
ATOM 745 O O . TYR A 1 94 ? -20.074 14.439 28.362 1.00 89.62 94 TYR A O 1
ATOM 753 N N . PHE A 1 95 ? -19.187 14.119 26.323 1.00 90.12 95 PHE A N 1
ATOM 754 C CA . PHE A 1 95 ? -18.732 15.496 26.172 1.00 90.12 95 PHE A CA 1
ATOM 755 C C . PHE A 1 95 ? -19.898 16.497 26.182 1.00 90.12 95 PHE A C 1
ATOM 757 O O . PHE A 1 95 ? -19.779 17.564 26.782 1.00 90.12 95 PHE A O 1
ATOM 764 N N . ALA A 1 96 ? -21.028 16.172 25.548 1.00 89.81 96 ALA A N 1
ATOM 765 C CA . ALA A 1 96 ? -22.208 17.034 25.549 1.00 89.81 96 ALA A CA 1
ATOM 766 C C . ALA A 1 96 ? -22.764 17.250 26.969 1.00 89.81 96 ALA A C 1
ATOM 768 O O . ALA A 1 96 ? -23.079 18.388 27.322 1.00 89.81 96 ALA A O 1
ATOM 769 N N . ASP A 1 97 ? -22.816 16.188 27.777 1.00 92.81 97 ASP A N 1
ATOM 770 C CA . ASP A 1 97 ? -23.408 16.198 29.117 1.00 92.81 97 ASP A CA 1
ATOM 771 C C . ASP A 1 97 ? -22.474 16.787 30.187 1.00 92.81 97 ASP A C 1
ATOM 773 O O . ASP A 1 97 ? -22.926 17.524 31.064 1.00 92.81 97 ASP A O 1
ATOM 777 N N . THR A 1 98 ? -21.174 16.477 30.136 1.00 91.25 98 THR A N 1
ATOM 778 C CA . THR A 1 98 ? -20.213 16.835 31.200 1.00 91.25 98 THR A CA 1
ATOM 779 C C . THR A 1 98 ? -19.269 17.974 30.823 1.00 91.25 98 THR A C 1
ATOM 781 O O . THR A 1 98 ? -18.674 18.585 31.708 1.00 91.25 98 THR A O 1
ATOM 784 N N . GLN A 1 99 ? -19.113 18.270 29.525 1.00 88.62 99 GLN A N 1
ATOM 785 C CA . GLN A 1 99 ? -18.047 19.124 28.973 1.00 88.62 99 GLN A CA 1
ATOM 786 C C . GLN A 1 99 ? -16.623 18.626 29.288 1.00 88.62 99 GLN A C 1
ATOM 788 O O . GLN A 1 99 ? -15.642 19.339 29.056 1.00 88.62 99 GLN A O 1
ATOM 793 N N . GLU A 1 100 ? -16.473 17.397 29.787 1.00 89.56 100 GLU A N 1
ATOM 794 C CA . GLU A 1 100 ? -15.171 16.822 30.091 1.00 89.56 100 GLU A CA 1
ATOM 795 C C . GLU A 1 100 ? -14.525 16.213 28.846 1.00 89.56 100 GLU A C 1
ATOM 797 O O . GLU A 1 100 ? -15.161 15.575 28.009 1.00 89.56 100 GLU A O 1
ATOM 802 N N . THR A 1 101 ? -13.210 16.390 28.737 1.00 89.19 101 THR A N 1
ATOM 803 C CA . THR A 1 101 ? -12.399 15.900 27.610 1.00 89.19 101 THR A CA 1
ATOM 804 C C . THR A 1 101 ? -11.410 14.825 28.044 1.00 89.19 101 THR A C 1
ATOM 806 O O . THR A 1 101 ? -10.399 14.589 27.383 1.00 89.19 101 THR A O 1
ATOM 809 N N . GLN A 1 102 ? -11.677 14.179 29.176 1.00 90.06 102 GLN A N 1
ATOM 810 C CA . GLN A 1 102 ? -10.838 13.133 29.740 1.00 90.06 102 GLN A CA 1
ATOM 811 C C . GLN A 1 102 ? -11.712 11.966 30.181 1.00 90.06 102 GLN A C 1
ATOM 813 O O . GLN A 1 102 ? -12.788 12.168 30.733 1.00 90.06 102 GLN A O 1
ATOM 818 N N . ILE A 1 103 ? -11.238 10.751 29.932 1.00 89.88 103 ILE A N 1
ATOM 819 C CA . ILE A 1 103 ? -11.850 9.514 30.419 1.00 89.88 103 ILE A CA 1
ATOM 820 C C . ILE A 1 103 ? -10.762 8.637 31.017 1.00 89.88 103 ILE A C 1
ATOM 822 O O . ILE A 1 103 ? -9.623 8.661 30.555 1.00 89.88 103 ILE A O 1
ATOM 826 N N . VAL A 1 104 ? -11.107 7.844 32.020 1.00 89.62 104 VAL A N 1
ATOM 827 C CA . VAL A 1 104 ? -10.213 6.815 32.553 1.00 89.62 104 VAL A CA 1
ATOM 828 C C . VAL A 1 104 ? -10.578 5.497 31.889 1.00 89.62 104 VAL A C 1
ATOM 830 O O . VAL A 1 104 ? -11.747 5.109 31.878 1.00 89.62 104 VAL A O 1
ATOM 833 N N . ASP A 1 105 ? -9.601 4.832 31.285 1.00 85.94 105 ASP A N 1
ATOM 834 C CA . ASP A 1 105 ? -9.829 3.537 30.657 1.00 85.94 105 ASP A CA 1
ATOM 835 C C . ASP A 1 105 ? -9.885 2.389 31.680 1.00 85.94 105 ASP A C 1
ATOM 837 O O . ASP A 1 105 ? -9.700 2.562 32.886 1.00 85.94 105 ASP A O 1
ATOM 841 N N . HIS A 1 106 ? -10.138 1.175 31.191 1.00 84.12 106 HIS A N 1
ATOM 842 C CA . HIS A 1 106 ? -10.235 -0.012 32.041 1.00 84.12 106 HIS A CA 1
ATOM 843 C C . HIS A 1 106 ? -8.901 -0.421 32.705 1.00 84.12 106 HIS A C 1
ATOM 845 O O . HIS A 1 106 ? -8.893 -1.345 33.516 1.00 84.12 106 HIS A O 1
ATOM 851 N N . GLN A 1 107 ? -7.774 0.197 32.337 1.00 87.81 107 GLN A N 1
ATOM 852 C CA . GLN A 1 107 ? -6.453 -0.002 32.946 1.00 87.81 107 GLN A CA 1
ATOM 853 C C . GLN A 1 107 ? -6.111 1.108 33.949 1.00 87.81 107 GLN A C 1
ATOM 855 O O . GLN A 1 107 ? -5.069 1.039 34.597 1.00 87.81 107 GLN A O 1
ATOM 860 N N . GLY A 1 108 ? -6.995 2.094 34.124 1.00 86.56 108 GLY A N 1
ATOM 861 C CA . GLY A 1 108 ? -6.762 3.240 34.994 1.00 86.56 108 GLY A CA 1
ATOM 862 C C . GLY A 1 108 ? -5.964 4.362 34.327 1.00 86.56 108 GLY A C 1
ATOM 863 O O . GLY A 1 108 ? -5.554 5.291 35.019 1.00 86.56 108 GLY A O 1
ATOM 864 N N . GLU A 1 109 ? -5.734 4.305 33.012 1.00 91.44 109 GLU A N 1
ATOM 865 C CA . GLU A 1 109 ? -5.035 5.363 32.286 1.00 91.44 109 GLU A CA 1
ATOM 866 C C . GLU A 1 109 ? -6.008 6.467 31.861 1.00 91.44 109 GLU A C 1
ATOM 868 O O . GLU A 1 109 ? -7.057 6.212 31.262 1.00 91.44 109 GLU A O 1
ATOM 873 N N . THR A 1 110 ? -5.639 7.720 32.132 1.00 90.38 110 THR A N 1
ATOM 874 C CA . THR A 1 110 ? -6.392 8.881 31.655 1.00 90.38 110 THR A CA 1
ATOM 875 C C . THR A 1 110 ? -6.114 9.115 30.174 1.00 90.38 110 THR A C 1
ATOM 877 O O . THR A 1 110 ? -4.985 9.393 29.770 1.00 90.38 110 THR A O 1
ATOM 880 N N . ARG A 1 111 ? -7.165 9.060 29.359 1.00 89.25 111 ARG A N 1
ATOM 881 C CA . ARG A 1 111 ? -7.135 9.328 27.921 1.00 89.25 111 ARG A CA 1
ATOM 882 C C . ARG A 1 111 ? -7.850 10.629 27.601 1.00 89.25 111 ARG A C 1
ATOM 884 O O . ARG A 1 111 ? -8.896 10.932 28.170 1.00 89.25 111 ARG A O 1
ATOM 891 N N . GLN A 1 112 ? -7.299 11.375 26.649 1.00 90.50 112 GLN A N 1
ATOM 892 C CA . GLN A 1 112 ? -7.923 12.587 26.133 1.00 90.50 112 GLN A CA 1
ATOM 893 C C . GLN A 1 112 ? -8.989 12.246 25.084 1.00 90.50 112 GLN A C 1
ATOM 895 O O . GLN A 1 112 ? -8.728 11.505 24.136 1.00 90.50 112 GLN A O 1
ATOM 900 N N . VAL A 1 113 ? -10.172 12.838 25.226 1.00 86.81 113 VAL A N 1
ATOM 901 C CA . VAL A 1 113 ? -11.250 12.808 24.237 1.00 86.81 113 VAL A CA 1
ATOM 902 C C . VAL A 1 113 ? -11.074 13.990 23.289 1.00 86.81 113 VAL A C 1
ATOM 904 O O . VAL A 1 113 ? -11.062 15.144 23.715 1.00 86.81 113 VAL A O 1
ATOM 907 N N . VAL A 1 114 ? -10.947 13.706 21.992 1.00 86.50 114 VAL A N 1
ATOM 908 C CA . VAL A 1 114 ? -10.832 14.724 20.940 1.00 86.50 114 VAL A CA 1
ATOM 909 C C . VAL A 1 114 ? -12.036 14.613 20.013 1.00 86.50 114 VAL A C 1
ATOM 911 O O . VAL A 1 114 ? -12.142 13.678 19.222 1.00 86.50 114 VAL A O 1
ATOM 914 N N . VAL A 1 115 ? -12.940 15.588 20.089 1.00 82.94 115 VAL A N 1
ATOM 915 C CA . VAL A 1 115 ? -14.096 15.673 19.190 1.00 82.94 115 VAL A CA 1
ATOM 916 C C . VAL A 1 115 ? -13.669 16.406 17.920 1.00 82.94 115 VAL A C 1
ATOM 918 O O . VAL A 1 115 ? -13.278 17.571 17.966 1.00 82.94 115 VAL A O 1
ATOM 921 N N . THR A 1 116 ? -13.732 15.731 16.770 1.00 80.56 116 THR A N 1
ATOM 922 C CA . THR A 1 116 ? -13.465 16.353 15.464 1.00 80.56 116 THR A CA 1
ATOM 923 C C . THR A 1 116 ? -14.718 16.323 14.602 1.00 80.56 116 THR A C 1
ATOM 925 O O . THR A 1 116 ? -15.290 15.267 14.354 1.00 80.56 116 THR A O 1
ATOM 928 N N . ALA A 1 117 ? -15.141 17.491 14.119 1.00 77.62 117 ALA A N 1
ATOM 929 C CA . ALA A 1 117 ? -16.193 17.607 13.119 1.00 77.62 117 ALA A CA 1
ATOM 930 C C . ALA A 1 117 ? -15.553 17.786 11.738 1.00 77.62 117 ALA A C 1
ATOM 932 O O . ALA A 1 117 ? -14.677 18.634 11.555 1.00 77.62 117 ALA A O 1
ATOM 933 N N . LYS A 1 118 ? -15.986 16.996 10.753 1.00 74.25 118 LYS A N 1
ATOM 934 C CA . LYS A 1 118 ? -15.604 17.170 9.346 1.00 74.25 118 LYS A CA 1
ATOM 935 C C . LYS A 1 118 ? -16.843 17.505 8.529 1.00 74.25 118 LYS A C 1
ATOM 937 O O . LYS A 1 118 ? -17.836 16.789 8.590 1.00 74.25 118 LYS A O 1
ATOM 942 N N . VAL A 1 119 ? -16.768 18.577 7.743 1.00 73.94 119 VAL A N 1
ATOM 943 C CA . VAL A 1 119 ? -17.816 18.940 6.783 1.00 73.94 119 VAL A CA 1
ATOM 944 C C . VAL A 1 119 ? -17.596 18.132 5.505 1.00 73.94 119 VAL A C 1
ATOM 946 O O . VAL A 1 119 ? -16.565 18.273 4.848 1.00 73.94 119 VAL A O 1
ATOM 949 N N . GLY A 1 120 ? -18.546 17.258 5.175 1.00 72.94 120 GLY A N 1
ATOM 950 C CA . GLY A 1 120 ? -18.557 16.496 3.925 1.00 72.94 120 GLY A CA 1
ATOM 951 C C . GLY A 1 120 ? -19.264 17.247 2.795 1.00 72.94 120 GLY A C 1
ATOM 952 O O . GLY A 1 120 ? -20.117 18.102 3.033 1.00 72.94 120 GLY A O 1
ATOM 953 N N . LYS A 1 121 ? -18.929 16.916 1.545 1.00 66.56 121 LYS A N 1
ATOM 954 C CA . LYS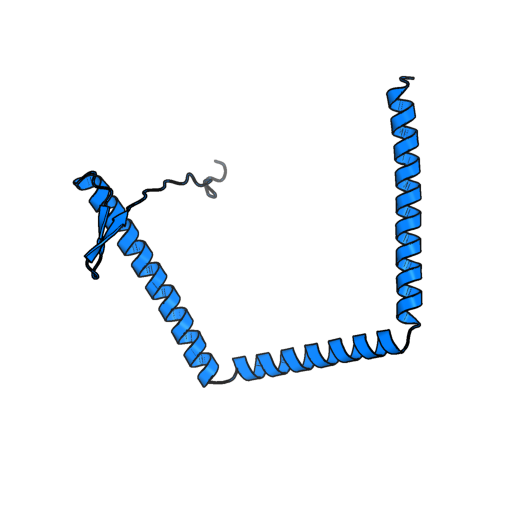 A 1 121 ? -19.665 17.388 0.366 1.00 66.56 121 LYS A CA 1
ATOM 955 C C . LYS A 1 121 ? -20.949 16.559 0.228 1.00 66.56 121 LYS A C 1
ATOM 957 O O . LYS A 1 121 ? -20.883 15.335 0.274 1.00 66.56 121 LYS A O 1
ATOM 962 N N . LEU A 1 122 ? -22.097 17.217 0.057 1.00 61.25 122 LEU A N 1
ATOM 963 C CA . LEU A 1 122 ? -23.375 16.575 -0.271 1.00 61.25 122 LEU A CA 1
ATOM 964 C C . LEU A 1 122 ? -23.291 15.957 -1.676 1.00 61.25 122 LEU A C 1
ATOM 966 O O . LEU A 1 122 ? -23.606 16.611 -2.669 1.00 61.25 122 LEU A O 1
ATOM 970 N N . GLU A 1 123 ? -22.860 14.704 -1.787 1.00 56.66 123 GLU A N 1
ATOM 971 C CA . GLU A 1 123 ? -23.135 13.911 -2.986 1.00 56.66 123 GLU A CA 1
ATOM 972 C C . GLU A 1 123 ? -24.570 13.387 -2.877 1.00 56.66 123 GLU A C 1
ATOM 974 O O . GLU A 1 123 ? -24.820 12.366 -2.245 1.00 56.66 123 GLU A O 1
ATOM 979 N N . GLY A 1 124 ? -25.539 14.137 -3.416 1.00 57.56 124 GLY A N 1
ATOM 980 C CA . GLY A 1 124 ? -26.929 13.665 -3.421 1.00 57.56 124 GLY A CA 1
ATOM 981 C C . GLY A 1 124 ? -28.059 14.660 -3.685 1.00 57.56 124 GLY A C 1
ATOM 982 O O . GLY A 1 124 ? -29.192 14.212 -3.799 1.00 57.56 124 GLY A O 1
ATOM 983 N N . LEU A 1 125 ? -27.823 15.968 -3.834 1.00 48.56 125 LEU A N 1
ATOM 984 C CA . LEU A 1 125 ? -28.865 16.889 -4.320 1.00 48.56 125 LEU A CA 1
ATOM 985 C C . LEU A 1 125 ? -28.606 17.233 -5.784 1.00 48.56 125 LEU A C 1
ATOM 987 O O . LEU A 1 125 ? -28.084 18.289 -6.141 1.00 48.56 125 LEU A O 1
ATOM 991 N N . GLY A 1 126 ? -28.943 16.262 -6.633 1.00 49.66 126 GLY A N 1
ATOM 992 C CA . GLY A 1 126 ? -29.187 16.511 -8.042 1.00 49.66 126 GLY A CA 1
ATOM 993 C C . GLY A 1 126 ? -30.287 17.561 -8.193 1.00 49.66 126 GLY A C 1
ATOM 994 O O . GLY A 1 126 ? -31.287 17.533 -7.483 1.00 49.66 126 GLY A O 1
ATOM 995 N N . ARG A 1 127 ? -30.025 18.493 -9.108 1.00 47.66 127 ARG A N 1
ATOM 996 C CA . ARG A 1 127 ? -30.942 19.472 -9.702 1.00 47.66 127 ARG A CA 1
ATOM 997 C C . ARG A 1 127 ? -32.428 19.103 -9.563 1.00 47.66 127 ARG A C 1
ATOM 999 O O . ARG A 1 127 ? -32.848 18.070 -10.082 1.00 47.66 127 ARG A O 1
ATOM 1006 N N . LEU A 1 128 ? -33.196 20.021 -8.984 1.00 45.78 128 LEU A N 1
ATOM 1007 C CA . LEU A 1 128 ? -34.557 20.324 -9.424 1.00 45.78 128 LEU A CA 1
ATOM 1008 C C . LEU A 1 128 ? -34.534 21.714 -10.058 1.00 45.78 128 LEU A C 1
ATOM 1010 O O . LEU A 1 128 ? -33.858 22.593 -9.474 1.00 45.78 128 LEU A O 1
#

Mean predicted aligned error: 11.56 Å

Sequence (128 aa):
MDSSQAAAQRVLAELAEVNAKIKEARQMAKDVAEQNDEWRA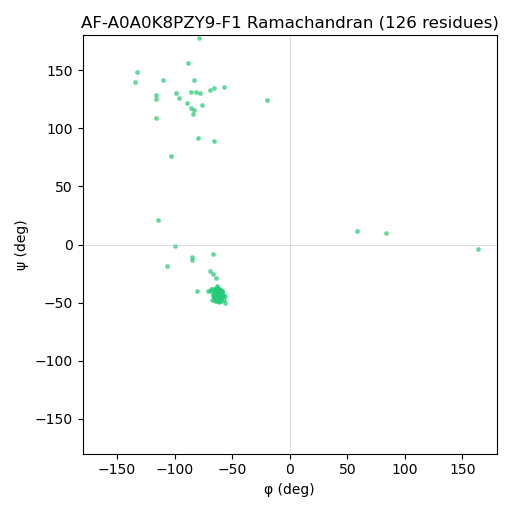AQEEIKALTEKRAVAKKLLEADKDYQVASSNLEELRYKKKDLEEIMSHHLVSYFADTQETQIVDHQGETRQVVVTAKVGKLEGLGRL

Foldseek 3Di:
DDPVVVVVVVVVVVVVVVVVVVVVVVVVVVVVLVPDPVSVVVVVVVVVVVVVVVVVVVVLCVDPVSVVVVVVVVVVVVVVVVVVVVVLVVLVVCCVVPVDQWDQDPVRDIDGHDDDDDDDDPPPDDDD